Protein AF-A0A847N7U3-F1 (afdb_monomer_lite)

Foldseek 3Di:
DFQVVVCVVVVDDFAFEAEQVRHTDDPVLPVVVPSRPWDFPDWDQDPNTIYTYTPDDPPDD

Structure (mmCIF, N/CA/C/O backbone):
data_AF-A0A847N7U3-F1
#
_entry.id   AF-A0A847N7U3-F1
#
loop_
_atom_site.group_PDB
_atom_site.id
_atom_site.type_symbol
_atom_site.label_atom_id
_atom_site.label_alt_id
_atom_site.label_comp_id
_atom_site.label_asym_id
_atom_site.label_entity_id
_atom_site.label_seq_id
_atom_site.pdbx_PDB_ins_code
_atom_site.Cartn_x
_atom_site.Cartn_y
_atom_site.Cartn_z
_atom_site.occupancy
_atom_site.B_iso_or_equiv
_atom_site.auth_seq_id
_atom_site.auth_comp_id
_atom_site.auth_asym_id
_atom_site.auth_atom_id
_atom_site.pdbx_PDB_model_num
ATOM 1 N N . MET A 1 1 ? -10.682 5.171 -6.021 1.00 84.69 1 MET A N 1
ATOM 2 C CA . MET A 1 1 ? -10.302 5.823 -4.740 1.00 84.69 1 MET A CA 1
ATOM 3 C C . MET A 1 1 ? -8.803 5.757 -4.634 1.00 84.69 1 MET A C 1
ATOM 5 O O . MET A 1 1 ?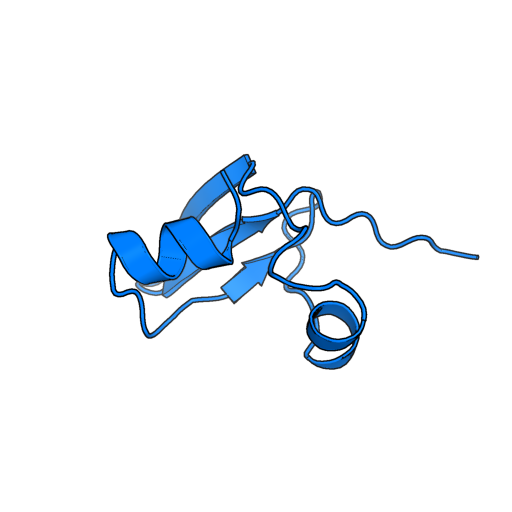 -8.241 4.730 -5.013 1.00 84.69 1 MET A O 1
ATOM 9 N N . THR A 1 2 ? -8.165 6.808 -4.133 1.00 89.38 2 THR A N 1
ATOM 10 C CA . THR A 1 2 ? -6.702 6.843 -4.096 1.00 89.38 2 THR A CA 1
ATOM 11 C C . THR A 1 2 ? -6.170 6.071 -2.895 1.00 89.38 2 THR A C 1
ATOM 13 O O . THR A 1 2 ? -6.869 5.881 -1.893 1.00 89.38 2 THR A O 1
ATOM 16 N N . VAL A 1 3 ? -4.926 5.604 -2.984 1.00 87.31 3 VAL A N 1
ATOM 17 C CA . VAL A 1 3 ? -4.266 4.894 -1.881 1.00 87.31 3 VAL A CA 1
ATOM 18 C C . VAL A 1 3 ? -4.258 5.763 -0.626 1.00 87.31 3 VAL A C 1
ATOM 20 O O . VAL A 1 3 ? -4.598 5.278 0.450 1.00 87.31 3 VAL A O 1
ATOM 23 N N . LYS A 1 4 ? -3.954 7.057 -0.753 1.00 87.00 4 LYS A N 1
ATOM 24 C CA . LYS A 1 4 ? -3.963 7.989 0.379 1.00 87.00 4 LYS A CA 1
ATOM 25 C C . LYS A 1 4 ? -5.325 8.077 1.064 1.00 87.00 4 LYS A C 1
ATOM 27 O O . LYS A 1 4 ? -5.397 7.882 2.274 1.00 87.00 4 LYS A O 1
ATOM 32 N N . GLN A 1 5 ? -6.394 8.277 0.290 1.00 87.69 5 GLN A N 1
ATOM 33 C CA . GLN A 1 5 ? -7.758 8.319 0.825 1.00 87.69 5 GLN A CA 1
ATOM 34 C C . GLN A 1 5 ? -8.100 7.029 1.574 1.00 87.69 5 GLN A C 1
ATOM 36 O O . GLN A 1 5 ? -8.611 7.074 2.692 1.00 87.69 5 GLN A O 1
ATOM 41 N N . TYR A 1 6 ? -7.750 5.876 0.997 1.00 89.12 6 TYR A N 1
ATOM 42 C CA . TYR A 1 6 ? -7.988 4.583 1.629 1.00 89.12 6 TYR A CA 1
ATOM 43 C C . TYR A 1 6 ? -7.245 4.443 2.967 1.00 89.12 6 TYR A C 1
ATOM 45 O O . TYR A 1 6 ? -7.819 3.955 3.944 1.00 89.12 6 TYR A O 1
ATOM 53 N N . LEU A 1 7 ? -5.982 4.873 3.031 1.00 87.62 7 LEU A N 1
ATOM 54 C CA . LEU A 1 7 ? -5.167 4.815 4.246 1.00 87.62 7 LEU A CA 1
ATOM 55 C C . LEU A 1 7 ? -5.691 5.749 5.344 1.00 87.62 7 LEU A C 1
ATOM 57 O O . LEU A 1 7 ? -5.710 5.353 6.512 1.00 87.62 7 LEU A O 1
ATOM 61 N N . GLU A 1 8 ? -6.132 6.955 4.981 1.00 88.44 8 GLU A N 1
ATOM 62 C CA . GLU A 1 8 ? -6.699 7.935 5.912 1.00 88.44 8 GLU A CA 1
ATOM 63 C C . GLU A 1 8 ? -8.052 7.479 6.473 1.00 88.44 8 GLU A C 1
ATOM 65 O O . GLU A 1 8 ? -8.264 7.530 7.688 1.00 88.44 8 GLU A O 1
ATOM 70 N N . GLU A 1 9 ? -8.940 6.967 5.617 1.00 89.56 9 GLU A N 1
ATOM 71 C CA . GLU A 1 9 ? -10.271 6.489 6.009 1.00 89.56 9 GLU A CA 1
ATOM 72 C C . GLU A 1 9 ? -10.184 5.260 6.925 1.00 89.56 9 GLU A C 1
ATOM 74 O O . GLU A 1 9 ? -10.835 5.195 7.970 1.00 89.56 9 GLU A O 1
ATOM 79 N N . ASN A 1 10 ? -9.319 4.304 6.576 1.00 85.19 10 ASN A N 1
ATOM 80 C CA . ASN A 1 10 ? -9.203 3.032 7.290 1.00 85.19 10 ASN A CA 1
ATOM 81 C C . ASN A 1 10 ? -8.149 3.054 8.412 1.00 85.19 10 ASN A C 1
ATOM 83 O O . ASN A 1 10 ? -7.979 2.056 9.116 1.00 85.19 10 ASN A O 1
ATOM 87 N N . LYS A 1 11 ? -7.429 4.173 8.593 1.00 83.50 11 LYS A N 1
ATOM 88 C CA . LYS A 1 11 ? -6.337 4.346 9.574 1.00 83.50 11 LYS A CA 1
ATOM 89 C C . LYS A 1 11 ? -5.313 3.203 9.536 1.00 83.50 11 LYS A C 1
ATOM 91 O O . LYS A 1 11 ? -4.813 2.756 10.575 1.00 83.50 11 LYS A O 1
ATOM 96 N N . VAL A 1 12 ? -5.008 2.710 8.337 1.00 83.50 12 VAL A N 1
ATOM 97 C CA . VAL A 1 12 ? -4.123 1.557 8.139 1.00 83.50 12 VAL A CA 1
ATOM 98 C C . VAL A 1 12 ? -2.677 1.993 8.332 1.00 83.50 12 VAL A C 1
ATOM 100 O O . VAL A 1 12 ? -2.177 2.857 7.619 1.00 83.50 12 VAL A O 1
ATOM 103 N N . LYS A 1 13 ? -1.986 1.365 9.287 1.00 78.88 13 LYS A N 1
ATOM 104 C CA . LYS A 1 13 ? -0.564 1.633 9.563 1.00 78.88 13 LYS A CA 1
ATOM 105 C C . LYS A 1 13 ? 0.384 0.617 8.928 1.00 78.88 13 LYS A C 1
ATOM 107 O O . LYS A 1 13 ? 1.506 0.972 8.599 1.00 78.88 13 LYS A O 1
ATOM 112 N N . ASN A 1 14 ? -0.076 -0.621 8.746 1.00 85.50 14 ASN A N 1
ATOM 113 C CA . ASN A 1 14 ? 0.730 -1.722 8.221 1.00 85.50 14 ASN A CA 1
ATOM 114 C C . ASN A 1 14 ? 0.126 -2.211 6.906 1.00 85.50 14 ASN A C 1
ATOM 116 O O . ASN A 1 14 ? -0.890 -2.909 6.913 1.00 85.50 14 ASN A O 1
ATOM 120 N N . TYR A 1 15 ? 0.746 -1.837 5.790 1.00 88.75 15 TYR A N 1
ATOM 121 C CA . TYR A 1 15 ? 0.319 -2.242 4.457 1.00 88.75 15 TYR A CA 1
ATOM 122 C C . TYR A 1 15 ? 1.512 -2.475 3.533 1.00 88.75 15 TYR A C 1
ATOM 124 O O . TYR A 1 15 ? 2.608 -1.970 3.764 1.00 88.75 15 TYR A O 1
ATOM 132 N N . VAL A 1 16 ? 1.272 -3.235 2.470 1.00 90.56 16 VAL A N 1
ATOM 133 C CA . VAL A 1 16 ? 2.194 -3.433 1.352 1.00 90.56 16 VAL A CA 1
ATOM 134 C C . VAL A 1 16 ? 1.482 -2.981 0.088 1.00 90.56 16 VAL A C 1
ATOM 136 O O . VAL A 1 16 ? 0.417 -3.506 -0.244 1.00 90.56 16 VAL A O 1
ATOM 139 N N . LEU A 1 17 ? 2.059 -2.013 -0.621 1.00 90.25 17 LEU A N 1
ATOM 140 C CA . LEU A 1 17 ? 1.577 -1.643 -1.948 1.00 90.25 17 LEU A CA 1
ATOM 141 C C . LEU A 1 17 ? 2.065 -2.673 -2.952 1.00 90.25 17 LEU A C 1
ATOM 143 O O . LEU A 1 17 ? 3.229 -3.067 -2.945 1.00 90.25 17 LEU A O 1
ATOM 147 N N . THR A 1 18 ? 1.161 -3.124 -3.806 1.00 90.62 18 THR A N 1
ATOM 148 C CA . THR A 1 18 ? 1.467 -4.045 -4.893 1.00 90.62 18 THR A CA 1
ATOM 149 C C . THR A 1 18 ? 1.011 -3.436 -6.201 1.00 90.62 18 THR A C 1
ATOM 151 O O . THR A 1 18 ? -0.060 -2.839 -6.258 1.00 90.62 18 THR A O 1
ATOM 154 N N . ASN A 1 19 ? 1.801 -3.612 -7.252 1.00 88.75 19 ASN A N 1
ATOM 155 C CA . ASN A 1 19 ? 1.434 -3.172 -8.589 1.00 88.75 19 ASN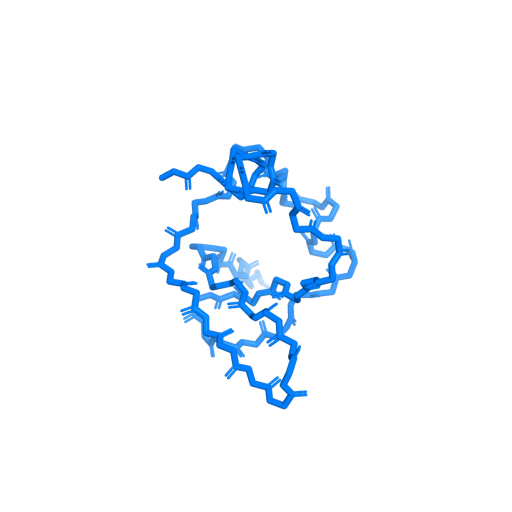 A CA 1
ATOM 156 C C . ASN A 1 19 ? 0.274 -4.013 -9.154 1.00 88.75 19 ASN A C 1
ATOM 158 O O . ASN A 1 19 ? -0.184 -4.995 -8.553 1.00 88.75 19 ASN A O 1
ATOM 162 N N . ARG A 1 20 ? -0.161 -3.695 -10.376 1.00 86.50 20 ARG A N 1
ATOM 163 C CA . ARG A 1 20 ? -1.249 -4.422 -11.051 1.00 86.50 20 ARG A CA 1
ATOM 164 C C . ARG A 1 20 ? -1.005 -5.938 -11.167 1.00 86.50 20 ARG A C 1
ATOM 166 O O . ARG A 1 20 ? -1.962 -6.718 -11.162 1.00 86.50 20 ARG A O 1
ATOM 173 N N . MET A 1 21 ? 0.263 -6.352 -11.210 1.00 85.75 21 MET A N 1
ATOM 174 C CA . MET A 1 21 ? 0.728 -7.744 -11.291 1.00 85.75 21 MET A CA 1
ATOM 175 C C . MET A 1 21 ? 0.835 -8.444 -9.921 1.00 85.75 21 MET A C 1
ATOM 177 O O . MET A 1 21 ? 1.300 -9.579 -9.859 1.00 85.75 21 MET A O 1
ATOM 181 N N . ARG A 1 22 ? 0.373 -7.815 -8.827 1.00 86.75 22 ARG A N 1
ATOM 182 C CA . ARG A 1 22 ? 0.487 -8.309 -7.436 1.00 86.75 22 ARG A CA 1
ATOM 183 C C . ARG A 1 22 ? 1.934 -8.438 -6.946 1.00 86.75 22 ARG A C 1
ATOM 185 O O . ARG A 1 22 ? 2.206 -9.190 -6.010 1.00 86.75 22 ARG A O 1
ATOM 192 N N . VAL A 1 23 ? 2.856 -7.705 -7.562 1.00 87.94 23 VAL A N 1
ATOM 193 C CA . VAL A 1 23 ? 4.251 -7.626 -7.122 1.00 87.94 23 VAL A CA 1
ATOM 194 C C . VAL A 1 23 ? 4.373 -6.467 -6.134 1.00 87.94 23 VAL A C 1
ATOM 196 O O . VAL A 1 23 ? 3.885 -5.380 -6.447 1.00 87.94 23 VAL A O 1
ATOM 199 N N . PRO A 1 24 ? 4.977 -6.669 -4.948 1.00 89.50 24 PRO A N 1
ATOM 200 C CA . PRO A 1 24 ? 5.254 -5.583 -4.015 1.00 89.50 24 PRO A CA 1
ATOM 201 C C . PRO A 1 24 ? 6.044 -4.462 -4.689 1.00 89.50 24 PRO A C 1
ATOM 203 O O . PRO A 1 24 ? 7.053 -4.727 -5.338 1.00 89.50 24 PRO A O 1
ATOM 206 N N . MET A 1 25 ? 5.574 -3.227 -4.535 1.00 87.94 25 MET A N 1
ATOM 207 C CA . MET A 1 25 ? 6.285 -2.051 -5.021 1.00 87.94 25 MET A CA 1
ATOM 208 C C . MET A 1 25 ? 7.479 -1.758 -4.110 1.00 87.94 25 MET A C 1
ATOM 210 O O . MET A 1 25 ? 7.379 -1.883 -2.888 1.00 87.94 25 MET A O 1
ATOM 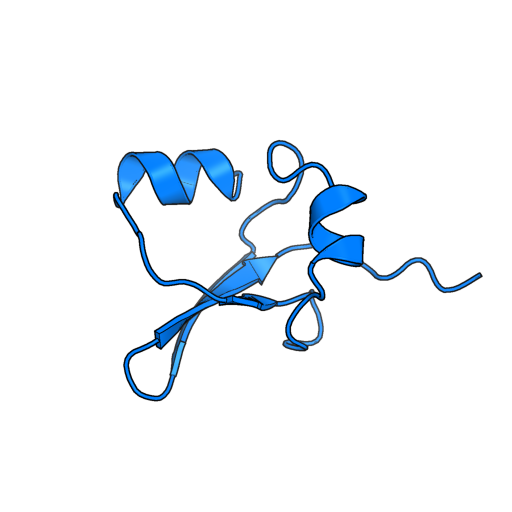214 N N . THR A 1 26 ? 8.604 -1.360 -4.696 1.00 86.12 26 THR A N 1
ATOM 215 C CA . THR A 1 26 ? 9.775 -0.896 -3.939 1.00 86.12 26 THR A CA 1
ATOM 216 C C . THR A 1 26 ? 9.569 0.533 -3.433 1.00 86.12 26 THR A C 1
ATOM 218 O O . THR A 1 26 ? 8.734 1.274 -3.951 1.00 86.12 26 THR A O 1
ATOM 221 N N . GLU A 1 27 ? 10.348 0.957 -2.434 1.00 82.31 27 GLU A N 1
ATOM 222 C CA . GLU A 1 27 ? 10.285 2.335 -1.918 1.00 82.31 27 GLU A CA 1
ATOM 223 C C . GLU A 1 27 ? 10.553 3.380 -3.009 1.00 82.31 27 GLU A C 1
ATOM 225 O O . GLU A 1 27 ? 9.916 4.430 -3.028 1.00 82.31 27 GLU A O 1
ATOM 230 N N . GLU A 1 28 ? 11.450 3.082 -3.953 1.00 82.00 28 GLU A N 1
ATOM 231 C CA . GLU A 1 28 ? 11.718 3.953 -5.098 1.00 82.00 28 GLU A CA 1
ATOM 232 C C . GLU A 1 28 ? 10.491 4.069 -6.005 1.00 82.00 28 GLU A C 1
ATOM 234 O O . GLU A 1 28 ? 10.076 5.181 -6.322 1.00 82.00 28 GLU A O 1
ATOM 239 N N . GLN A 1 29 ? 9.853 2.948 -6.358 1.00 81.12 29 GLN A N 1
ATOM 240 C CA . GLN A 1 29 ? 8.627 2.960 -7.160 1.00 81.12 29 GLN A CA 1
ATOM 241 C C . GLN A 1 29 ? 7.521 3.756 -6.464 1.00 81.12 29 GLN A C 1
ATOM 243 O O . GLN A 1 29 ? 6.866 4.562 -7.111 1.00 81.12 29 GLN A O 1
ATOM 248 N N . ILE A 1 30 ? 7.343 3.596 -5.151 1.00 82.00 30 ILE A N 1
ATOM 249 C CA . ILE A 1 30 ? 6.356 4.352 -4.363 1.00 82.00 30 ILE A CA 1
ATOM 250 C C . ILE A 1 30 ? 6.697 5.847 -4.327 1.00 82.00 30 ILE A C 1
ATOM 252 O O . ILE A 1 30 ? 5.807 6.682 -4.388 1.00 82.00 30 ILE A O 1
ATOM 256 N N . LYS A 1 31 ? 7.980 6.209 -4.249 1.00 78.81 31 LYS A N 1
ATOM 257 C CA . LYS A 1 31 ? 8.410 7.612 -4.236 1.00 78.81 31 LYS A CA 1
ATOM 258 C C . LYS A 1 31 ? 8.193 8.307 -5.580 1.00 78.81 31 LYS A C 1
ATOM 260 O O . LYS A 1 31 ? 7.877 9.491 -5.599 1.00 78.81 31 LYS A O 1
ATOM 265 N N . TYR A 1 32 ? 8.407 7.596 -6.686 1.00 76.50 32 TYR A N 1
ATOM 266 C CA . TYR A 1 32 ? 8.190 8.130 -8.035 1.00 76.50 32 TYR A CA 1
ATOM 267 C C . TYR A 1 32 ? 6.728 8.060 -8.482 1.00 76.50 32 TYR A C 1
ATOM 269 O O . TYR A 1 32 ? 6.332 8.791 -9.386 1.00 76.50 32 TYR A O 1
ATOM 277 N N . SER A 1 33 ? 5.937 7.191 -7.860 1.00 71.62 33 SER A N 1
ATOM 278 C CA . SER A 1 33 ? 4.511 7.032 -8.130 1.00 71.62 33 SER A CA 1
ATOM 279 C C . SER A 1 33 ? 3.762 7.727 -7.015 1.00 71.62 33 SER A C 1
ATOM 281 O O . SER A 1 33 ? 3.486 7.108 -5.990 1.00 71.62 33 SER A O 1
ATOM 283 N N . ASP A 1 34 ? 3.508 9.023 -7.184 1.00 74.00 34 ASP A N 1
ATOM 284 C CA . ASP A 1 34 ? 2.795 9.821 -6.191 1.00 74.00 34 ASP A CA 1
ATOM 285 C C . ASP A 1 34 ? 1.568 9.052 -5.678 1.00 74.00 34 ASP A C 1
ATOM 287 O O . ASP A 1 34 ? 0.662 8.685 -6.424 1.00 74.00 34 ASP A O 1
ATOM 291 N N . ILE A 1 35 ? 1.568 8.740 -4.382 1.00 75.75 35 ILE A N 1
ATOM 292 C CA . ILE A 1 35 ? 0.572 7.858 -3.747 1.00 75.75 35 ILE A CA 1
ATOM 293 C C . ILE A 1 35 ? -0.827 8.505 -3.777 1.00 75.75 35 ILE A C 1
ATOM 295 O O . ILE A 1 35 ? -1.851 7.830 -3.646 1.00 75.75 35 ILE A O 1
ATOM 299 N N . ASP A 1 36 ? -0.854 9.828 -3.945 1.00 78.12 36 ASP A N 1
ATOM 300 C CA . ASP A 1 36 ? -2.041 10.635 -4.204 1.00 78.12 36 ASP A CA 1
ATOM 301 C C . ASP A 1 36 ? -2.698 10.304 -5.558 1.00 78.12 36 ASP A C 1
ATOM 303 O O . ASP A 1 36 ? -3.921 10.367 -5.639 1.00 78.12 36 ASP A O 1
ATOM 307 N N . ASP A 1 37 ? -1.931 9.884 -6.569 1.00 81.94 37 ASP A N 1
ATOM 308 C CA . ASP A 1 37 ? -2.429 9.549 -7.912 1.00 81.94 37 ASP A CA 1
ATOM 309 C C . ASP A 1 37 ? -2.671 8.045 -8.117 1.00 81.94 37 ASP A C 1
ATOM 311 O O . ASP A 1 37 ? -3.346 7.648 -9.066 1.00 81.94 37 ASP A O 1
ATOM 315 N N . LEU A 1 38 ? -2.154 7.189 -7.228 1.00 86.62 38 LEU A N 1
ATOM 316 C CA . LEU A 1 38 ? -2.370 5.745 -7.309 1.00 86.62 38 LEU A CA 1
ATOM 317 C C . LEU A 1 38 ? -3.790 5.369 -6.891 1.00 86.62 38 LEU A C 1
ATOM 319 O O . LEU A 1 38 ? -4.208 5.611 -5.753 1.00 86.62 38 LEU A O 1
ATOM 323 N N . GLU A 1 39 ? -4.506 4.676 -7.770 1.00 90.38 39 GLU A N 1
ATOM 324 C CA . GLU A 1 39 ? -5.829 4.145 -7.474 1.00 90.38 39 GLU A CA 1
ATOM 325 C C . GLU A 1 39 ? -5.750 2.751 -6.851 1.00 90.38 39 GLU A C 1
ATOM 327 O O . GLU A 1 39 ? -5.019 1.861 -7.291 1.00 90.38 39 GLU A O 1
ATOM 332 N N . VAL A 1 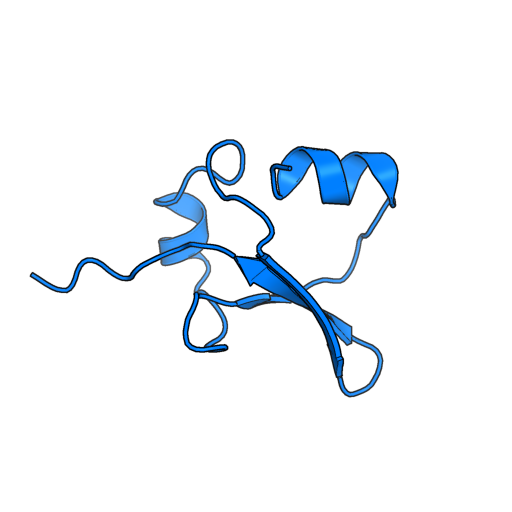40 ? -6.569 2.526 -5.824 1.00 91.12 40 VAL A N 1
ATOM 333 C CA . VAL A 1 40 ? -6.756 1.202 -5.230 1.00 91.12 40 VAL A CA 1
ATOM 334 C C . VAL A 1 40 ? -7.674 0.376 -6.126 1.00 91.12 40 VAL A C 1
ATOM 336 O O . VAL A 1 40 ? -8.865 0.659 -6.244 1.00 91.12 40 VAL A O 1
ATOM 339 N N . ILE A 1 41 ? -7.137 -0.696 -6.708 1.00 91.44 41 ILE A N 1
ATOM 340 C CA . ILE A 1 41 ? -7.912 -1.674 -7.479 1.00 91.44 41 ILE A CA 1
ATOM 341 C C . ILE A 1 41 ? -8.555 -2.706 -6.550 1.00 91.44 41 ILE A C 1
ATOM 343 O O . ILE A 1 41 ? -9.700 -3.107 -6.749 1.00 91.44 41 ILE A O 1
ATOM 347 N N . ALA A 1 42 ? -7.787 -3.234 -5.597 1.00 90.50 42 ALA A N 1
ATOM 348 C CA . ALA A 1 42 ? -8.255 -4.275 -4.687 1.00 90.50 42 ALA A CA 1
ATOM 349 C C . ALA A 1 42 ? -7.420 -4.294 -3.410 1.00 90.50 42 ALA A C 1
ATOM 351 O O . ALA A 1 42 ? -6.255 -3.907 -3.424 1.00 90.50 42 ALA A O 1
ATOM 352 N N . THR A 1 43 ? -7.987 -4.818 -2.330 1.00 90.50 43 THR A N 1
ATOM 353 C CA . THR A 1 43 ? -7.256 -5.077 -1.092 1.00 90.50 43 THR A CA 1
ATOM 354 C C . THR A 1 43 ? -7.380 -6.545 -0.704 1.00 90.50 43 THR A C 1
ATOM 356 O O . THR A 1 43 ? -8.407 -7.187 -0.909 1.00 90.50 43 THR A O 1
ATOM 359 N N . GLU A 1 44 ? -6.286 -7.104 -0.208 1.00 90.88 44 GLU A N 1
ATOM 360 C CA . GLU A 1 44 ? -6.126 -8.515 0.129 1.00 90.88 44 GLU A CA 1
ATOM 361 C C . GLU A 1 44 ? -5.407 -8.597 1.474 1.00 90.88 44 GLU A C 1
ATOM 363 O O . GLU A 1 44 ? -4.462 -7.855 1.709 1.00 90.88 44 GLU A O 1
ATOM 368 N N . VAL A 1 45 ? -5.819 -9.496 2.367 1.00 88.75 45 VAL A N 1
ATOM 369 C CA . VAL A 1 45 ? -5.057 -9.767 3.593 1.00 88.75 45 VAL A CA 1
ATOM 370 C C . VAL A 1 45 ? -4.303 -11.071 3.406 1.00 88.75 45 VAL A C 1
ATOM 372 O O . VAL A 1 45 ? -4.910 -12.129 3.249 1.00 88.75 45 VAL A O 1
ATOM 375 N N . LYS A 1 46 ? -2.973 -11.003 3.451 1.00 85.38 46 LYS A N 1
ATOM 376 C CA . LYS A 1 46 ? -2.093 -12.160 3.298 1.00 85.38 46 LYS A CA 1
ATOM 377 C C . LYS A 1 46 ? -1.178 -12.256 4.506 1.00 85.38 46 LYS A C 1
ATOM 379 O O . LYS A 1 46 ? -0.481 -11.305 4.838 1.00 85.38 46 LYS A O 1
ATOM 384 N N . ASN A 1 47 ? -1.200 -13.399 5.193 1.00 85.44 47 ASN A N 1
ATOM 385 C CA . ASN A 1 47 ? -0.410 -13.634 6.411 1.00 85.44 47 ASN A CA 1
ATOM 386 C C . ASN A 1 47 ? -0.591 -12.544 7.494 1.00 85.44 47 ASN A C 1
ATOM 388 O O . ASN A 1 47 ? 0.350 -12.213 8.208 1.00 85.44 47 ASN A O 1
ATOM 392 N N . GLY A 1 48 ? -1.791 -11.960 7.601 1.00 83.62 48 GLY A N 1
ATOM 393 C CA . GLY A 1 48 ? -2.088 -10.885 8.559 1.00 83.62 48 GLY A CA 1
ATOM 394 C C . GLY A 1 48 ? -1.621 -9.486 8.138 1.00 83.62 48 GLY A C 1
ATOM 395 O O . GLY A 1 48 ? -1.800 -8.541 8.901 1.00 83.62 48 GLY A O 1
ATOM 396 N N . VAL A 1 49 ? -1.060 -9.332 6.936 1.00 88.31 49 VAL A N 1
ATOM 397 C CA . VAL A 1 49 ? -0.647 -8.043 6.363 1.00 88.31 49 VAL A CA 1
ATOM 398 C C . VAL A 1 49 ? -1.635 -7.621 5.282 1.00 88.31 49 VAL A C 1
ATOM 400 O O . VAL A 1 49 ? -2.080 -8.452 4.488 1.00 88.31 49 VAL A O 1
ATOM 403 N N . LEU A 1 50 ? -1.986 -6.334 5.240 1.00 89.94 50 LEU A N 1
ATOM 404 C CA . LEU A 1 50 ? -2.847 -5.787 4.197 1.00 89.94 50 LEU A CA 1
ATOM 405 C C . LEU A 1 50 ? -2.031 -5.486 2.936 1.00 89.94 50 LEU A C 1
ATOM 407 O O . LEU A 1 50 ? -1.168 -4.615 2.930 1.00 89.94 50 LEU A O 1
ATOM 411 N N . HIS A 1 51 ? -2.331 -6.188 1.857 1.00 92.19 51 HIS A N 1
ATOM 412 C CA . HIS A 1 51 ? -1.814 -5.939 0.525 1.00 92.19 51 HIS A CA 1
ATOM 413 C C . HIS A 1 51 ? -2.816 -5.076 -0.236 1.00 92.19 51 HIS A C 1
ATOM 415 O O . HIS A 1 51 ? -3.957 -5.475 -0.472 1.00 92.19 51 HIS A O 1
ATOM 421 N N . ILE A 1 52 ? -2.389 -3.879 -0.614 1.00 92.00 52 ILE A N 1
ATOM 422 C CA . ILE A 1 52 ? -3.186 -2.943 -1.399 1.00 92.00 52 ILE A CA 1
ATOM 423 C C . ILE A 1 52 ? -2.688 -3.046 -2.836 1.00 92.00 52 ILE A C 1
ATOM 425 O O . ILE A 1 52 ? -1.539 -2.723 -3.137 1.00 92.00 52 ILE A O 1
ATOM 429 N N . ARG A 1 53 ? -3.539 -3.547 -3.726 1.00 92.50 53 ARG A N 1
ATOM 430 C CA . ARG A 1 53 ? -3.261 -3.613 -5.157 1.00 92.50 53 ARG A CA 1
ATOM 431 C C . ARG A 1 53 ? -3.611 -2.288 -5.802 1.00 92.50 53 ARG A C 1
ATOM 433 O O . ARG A 1 53 ? -4.778 -1.895 -5.792 1.00 92.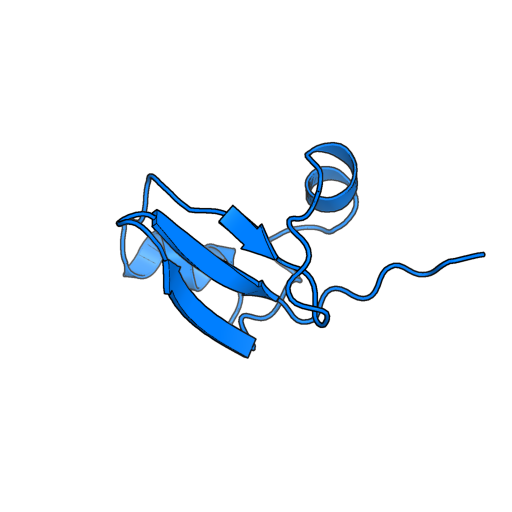50 53 ARG A O 1
ATOM 440 N N . THR A 1 54 ? -2.610 -1.660 -6.393 1.00 91.12 54 THR A N 1
ATOM 441 C CA . THR A 1 54 ? -2.718 -0.390 -7.096 1.00 91.12 54 THR A CA 1
ATOM 442 C C . THR A 1 54 ? -2.786 -0.603 -8.602 1.00 91.12 54 THR A C 1
ATOM 444 O O . THR A 1 54 ? -2.483 -1.684 -9.123 1.00 91.12 54 THR A O 1
ATOM 447 N N . ASP A 1 55 ? -3.207 0.434 -9.311 1.00 88.31 55 ASP A N 1
ATOM 448 C CA . ASP A 1 55 ? -3.166 0.514 -10.767 1.00 88.31 55 ASP A CA 1
ATOM 449 C C . ASP A 1 55 ? -1.786 0.853 -11.328 1.00 88.31 55 ASP A C 1
ATOM 451 O O . ASP A 1 55 ? -1.636 0.934 -12.546 1.00 88.31 55 ASP A O 1
ATOM 455 N N . TYR A 1 56 ? -0.773 0.939 -10.461 1.00 85.81 56 TYR A N 1
ATOM 456 C CA . TYR A 1 56 ? 0.606 1.158 -10.856 1.00 85.81 56 TYR A CA 1
ATOM 457 C C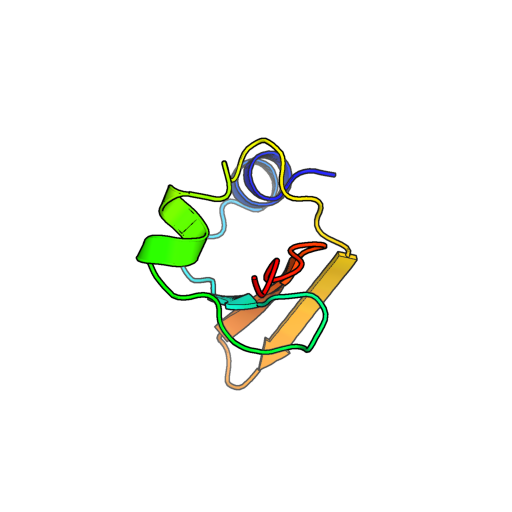 . TYR A 1 56 ? 1.050 0.161 -11.933 1.00 85.81 56 TYR A C 1
ATOM 459 O O . TYR A 1 56 ? 0.987 -1.067 -11.757 1.00 85.81 56 TYR A O 1
ATOM 467 N N . ILE A 1 57 ? 1.525 0.718 -13.044 1.00 81.00 57 ILE A N 1
ATOM 468 C CA . ILE A 1 57 ? 2.167 0.005 -14.140 1.00 81.00 57 ILE A CA 1
ATOM 469 C C . ILE A 1 57 ? 3.621 0.447 -14.136 1.00 81.00 57 ILE A C 1
ATOM 471 O O . ILE A 1 57 ? 3.920 1.628 -14.299 1.00 81.00 57 ILE A O 1
ATOM 475 N N . GLU A 1 58 ? 4.524 -0.514 -13.967 1.00 70.19 58 GLU A N 1
ATOM 476 C CA . GLU A 1 58 ? 5.938 -0.277 -14.208 1.00 70.19 58 GLU A CA 1
ATOM 477 C C . GLU A 1 58 ? 6.099 0.017 -15.702 1.00 70.19 58 GLU A C 1
ATOM 479 O O . GLU A 1 58 ? 5.966 -0.871 -16.548 1.00 70.19 58 GLU A O 1
ATOM 484 N N . LEU A 1 59 ? 6.297 1.294 -16.032 1.00 63.94 59 LEU A N 1
ATOM 485 C CA . LEU A 1 59 ? 6.677 1.717 -17.371 1.00 63.94 59 LEU A CA 1
ATOM 486 C C . LEU A 1 59 ? 8.124 1.267 -17.587 1.00 63.94 59 LEU A C 1
ATOM 488 O O . LEU A 1 59 ? 9.064 2.030 -17.384 1.00 63.94 59 LEU A O 1
ATOM 492 N N . GLY A 1 60 ? 8.293 -0.007 -17.939 1.00 51.06 60 GLY A N 1
ATOM 493 C CA . GLY A 1 60 ? 9.553 -0.516 -18.456 1.00 51.06 60 GLY A CA 1
ATOM 494 C C . GLY A 1 60 ? 9.863 0.213 -19.756 1.00 51.06 60 GLY A C 1
ATOM 495 O O . GLY A 1 60 ? 9.147 0.036 -20.743 1.00 51.06 60 GLY A O 1
ATOM 496 N N . CYS A 1 61 ? 10.878 1.071 -19.726 1.00 41.56 61 CYS A N 1
ATOM 497 C CA . CYS A 1 61 ? 11.516 1.577 -20.932 1.00 41.56 61 CYS A CA 1
ATOM 498 C C . CYS A 1 61 ? 12.644 0.633 -21.350 1.00 41.56 61 CYS A C 1
ATOM 500 O O . CYS A 1 61 ? 13.313 0.082 -20.445 1.00 41.56 61 CYS A O 1
#

Radius of gyration: 10.91 Å; chains: 1; bounding box: 22×24×30 Å

Sequence (61 aa):
MTVKQYLEENKVKNYVLTNRMRVPMTEEQIKYSDIDDLEVIATEVKNGVLHIRTDYIELGC

pLDDT: mean 84.16, std 9.08, range [41.56, 92.5]

Secondary structure (DSSP, 8-state):
-BHHHHHHHHT--SEEEE-TTSPBPPHHHHHHS-TTT-BEEEEEEETTEEEEEE-------